Protein AF-A0A529XBQ4-F1 (afdb_monomer)

Sequence (150 aa):
GQLEDITDWAKSLPYFSSLSPAHVKTGTYRDRIYGLPFSADASVLIWNKKLFKQAGLDPEKGPTNWAEIEADAEKVNALGGDIKGFYFSGNCGGCNIFTFTPLIWASGGDILSEDGSKATLDSPQLRGAIDLYRSMIKKGLVPEGAQTDT

pLDDT: mean 94.05, std 4.08, range [73.56, 98.62]

Radius of gyration: 19.77 Å; Cα contacts (8 Å, |Δi|>4): 159; chains: 1; bounding box: 48×40×50 Å

Foldseek 3Di:
DPFDQCAVVLVPDPCSVVADPVQQVVQDDPNTGRDGDDDDDAQDDDDDLVLCVVLVHHSVDQDPALVSLLVQLLSSPVVDDPTASDEDQQVPPVRCVRHQQVQLVVVVHHQADPVRPDGPCPDPSNVVSVVSVVVSVVSVRYDPCSNVRD

Mean predicted aligned error: 4.14 Å

Secondary structure (DSSP, 8-state):
--S---HHHHHHSTTGGGS-HHHHHHTEETTEE----S----------HHHHHHTT--TT---SSHHHHHHHHHHHHTT-TT--S----SS-HHHHHHHTHHHHHHTT--SB-TTSSSB-TT-HHHHHHHHHHHHHHHTT-S-GGGGG--

Solvent-accessible surface area (backbone atoms only — not comparable to full-atom values): 8969 Å² total; per-residue (Å²): 127,98,63,65,83,40,41,70,65,51,68,66,41,94,57,47,87,75,50,59,66,71,47,41,50,74,25,40,58,96,95,36,29,57,44,74,73,87,78,85,86,80,79,74,93,80,80,59,46,68,51,29,48,76,46,74,41,62,59,92,60,76,66,90,48,72,68,44,47,51,55,51,16,51,39,36,25,69,72,42,86,94,49,54,26,45,84,64,53,63,53,14,69,77,52,31,61,56,70,48,46,55,55,19,47,75,64,75,35,59,63,48,42,97,86,65,82,44,77,38,79,81,39,71,37,46,51,49,49,51,49,51,56,52,48,38,51,76,72,60,24,39,56,76,67,25,68,72,30,108

Structure (mmCIF, N/CA/C/O backbone):
data_AF-A0A529XBQ4-F1
#
_entry.id   AF-A0A529XBQ4-F1
#
loop_
_atom_site.group_PDB
_atom_site.id
_atom_site.type_symbol
_atom_site.label_atom_id
_atom_site.label_alt_id
_atom_site.label_comp_id
_atom_site.label_asym_id
_atom_site.label_entity_id
_atom_site.label_seq_id
_atom_site.pdbx_PDB_ins_code
_atom_site.Cartn_x
_atom_site.Cartn_y
_atom_site.Cartn_z
_atom_site.occupancy
_atom_site.B_iso_or_equiv
_atom_site.auth_seq_id
_atom_site.auth_comp_id
_atom_site.auth_asym_id
_atom_site.auth_atom_id
_atom_site.pdbx_PDB_model_num
ATOM 1 N N . GLY A 1 1 ? 29.000 -0.324 -16.674 1.00 75.00 1 GLY A N 1
ATOM 2 C CA . GLY A 1 1 ? 27.985 -0.365 -15.601 1.00 75.00 1 GLY A CA 1
ATOM 3 C C . GLY A 1 1 ? 28.464 -1.306 -14.516 1.00 75.00 1 GLY A C 1
ATOM 4 O O . GLY A 1 1 ? 29.419 -2.025 -14.771 1.00 75.00 1 GLY A O 1
ATOM 5 N N . GLN A 1 2 ? 27.855 -1.281 -13.328 1.00 92.06 2 GLN A N 1
ATOM 6 C CA . GLN A 1 2 ? 28.205 -2.203 -12.231 1.00 92.06 2 GLN A CA 1
ATOM 7 C C . GLN A 1 2 ? 27.501 -3.571 -12.322 1.00 92.06 2 GLN A C 1
ATOM 9 O O . GLN A 1 2 ? 27.846 -4.471 -11.566 1.00 92.06 2 GLN A O 1
ATOM 14 N N . LEU A 1 3 ? 26.529 -3.723 -13.229 1.00 96.31 3 LEU A N 1
ATOM 15 C CA . LEU A 1 3 ? 25.747 -4.945 -13.432 1.00 96.31 3 LEU A CA 1
ATOM 16 C C . LEU A 1 3 ? 26.000 -5.521 -14.831 1.00 96.31 3 LEU A C 1
ATOM 18 O O . LEU A 1 3 ? 26.191 -4.757 -15.783 1.00 96.31 3 LEU A O 1
ATOM 22 N N . GLU A 1 4 ? 25.970 -6.849 -14.930 1.00 96.69 4 GLU A N 1
ATOM 23 C CA . GLU A 1 4 ? 26.102 -7.613 -16.176 1.00 96.69 4 GLU A CA 1
ATOM 24 C C . GLU A 1 4 ? 24.776 -7.621 -16.950 1.00 96.69 4 GLU A C 1
ATOM 26 O O . GLU A 1 4 ? 23.714 -7.801 -16.351 1.00 96.69 4 GLU A O 1
ATOM 31 N N . ASP A 1 5 ? 24.826 -7.437 -18.274 1.00 97.88 5 ASP A N 1
ATOM 32 C CA . ASP A 1 5 ? 23.650 -7.634 -19.132 1.00 97.88 5 ASP A CA 1
ATOM 33 C C . ASP A 1 5 ? 23.368 -9.136 -19.250 1.00 97.88 5 ASP A C 1
ATOM 35 O O . ASP A 1 5 ? 24.118 -9.880 -19.877 1.00 97.88 5 ASP A O 1
ATOM 39 N N . ILE A 1 6 ? 22.265 -9.579 -18.650 1.00 97.88 6 ILE A N 1
ATOM 40 C CA . ILE A 1 6 ? 21.850 -10.983 -18.630 1.00 97.88 6 ILE A CA 1
ATOM 41 C C . ILE A 1 6 ? 20.660 -11.248 -19.559 1.00 97.88 6 ILE A C 1
ATOM 43 O O . ILE A 1 6 ? 19.986 -12.264 -19.409 1.00 97.88 6 ILE A O 1
ATOM 47 N N . THR A 1 7 ? 20.367 -10.355 -20.512 1.00 98.19 7 THR A N 1
ATOM 48 C CA . THR A 1 7 ? 19.146 -10.403 -21.339 1.00 98.19 7 THR A CA 1
ATOM 49 C C . THR A 1 7 ? 18.971 -11.722 -22.085 1.00 98.19 7 THR A C 1
ATOM 51 O O . THR A 1 7 ? 17.894 -12.318 -22.024 1.00 98.19 7 THR A O 1
ATOM 54 N N . ASP A 1 8 ? 20.010 -12.187 -22.778 1.00 98.19 8 ASP A N 1
ATOM 55 C CA . ASP A 1 8 ? 19.925 -13.396 -23.603 1.00 98.19 8 ASP A CA 1
ATOM 56 C C . ASP A 1 8 ? 19.773 -14.646 -22.733 1.00 98.19 8 ASP A C 1
ATOM 58 O O . ASP A 1 8 ? 18.918 -15.494 -22.996 1.00 98.19 8 ASP A O 1
ATOM 62 N N . TRP A 1 9 ? 20.536 -14.717 -21.637 1.00 98.00 9 TRP A N 1
ATOM 63 C CA . TRP A 1 9 ? 20.402 -15.781 -20.646 1.00 98.00 9 TRP A CA 1
ATOM 64 C C . TRP A 1 9 ? 19.001 -15.792 -20.029 1.00 98.00 9 TRP A C 1
ATOM 66 O O . TRP A 1 9 ? 18.339 -16.827 -20.041 1.00 98.00 9 TRP A O 1
ATOM 76 N N . ALA A 1 10 ? 18.514 -14.641 -19.567 1.00 97.56 10 ALA A N 1
ATOM 77 C CA . ALA A 1 10 ? 17.199 -14.498 -18.960 1.00 97.56 10 ALA A CA 1
ATOM 78 C C . ALA A 1 10 ? 16.085 -14.974 -19.901 1.00 97.56 10 ALA A C 1
ATOM 80 O O . ALA A 1 10 ? 15.259 -15.796 -19.509 1.00 97.56 10 ALA A O 1
ATOM 81 N N . LYS A 1 11 ? 16.091 -14.515 -21.159 1.00 97.31 11 LYS A N 1
ATOM 82 C CA . LYS A 1 11 ? 15.086 -14.893 -22.167 1.00 97.31 11 LYS A CA 1
ATOM 83 C C . LYS A 1 11 ? 15.192 -16.353 -22.616 1.00 97.31 11 LYS A C 1
ATOM 85 O O . LYS A 1 11 ? 14.210 -16.887 -23.124 1.00 97.31 11 LYS A O 1
ATOM 90 N N . SER A 1 12 ? 16.344 -17.000 -22.429 1.00 98.00 12 SER A N 1
ATOM 91 C CA . SER A 1 12 ? 16.520 -18.430 -22.720 1.00 98.00 12 SER A CA 1
ATOM 92 C C . SER A 1 12 ? 15.865 -19.352 -21.685 1.00 98.00 12 SER A C 1
ATOM 94 O O . SER A 1 12 ? 15.677 -20.540 -21.953 1.00 98.00 12 SER A O 1
ATOM 96 N N . LEU A 1 13 ? 15.506 -18.829 -20.506 1.00 97.56 13 LEU A N 1
ATOM 97 C CA . LEU A 1 13 ? 14.909 -19.629 -19.441 1.00 97.56 13 LEU A CA 1
ATOM 98 C C . LEU A 1 13 ? 13.513 -20.122 -19.861 1.00 97.56 13 LEU A C 1
ATOM 100 O O . LEU A 1 13 ? 12.675 -19.317 -20.275 1.00 97.56 13 LEU A O 1
ATOM 104 N N . PRO A 1 14 ? 13.194 -21.419 -19.681 1.00 97.69 14 PRO A N 1
ATOM 105 C CA . PRO A 1 14 ? 11.921 -21.990 -20.131 1.00 97.69 14 PRO A CA 1
ATOM 106 C C . PRO A 1 14 ? 10.700 -21.405 -19.405 1.00 97.69 14 PRO A C 1
ATOM 108 O O . PRO A 1 14 ? 9.580 -21.510 -19.892 1.00 97.69 14 PRO A O 1
ATOM 111 N N . TYR A 1 15 ? 10.916 -20.787 -18.243 1.00 95.31 15 TYR A N 1
ATOM 112 C CA . TYR A 1 15 ? 9.890 -20.154 -17.418 1.00 95.31 15 TYR A CA 1
ATOM 113 C C . TYR A 1 15 ? 9.881 -18.624 -17.524 1.00 95.31 15 TYR A C 1
ATOM 115 O O . TYR A 1 15 ? 9.145 -17.980 -16.780 1.00 95.31 15 TYR A O 1
ATOM 123 N N . PHE A 1 16 ? 10.687 -18.018 -18.406 1.00 96.44 16 PHE A N 1
ATOM 124 C CA . PHE A 1 16 ? 10.813 -16.559 -18.487 1.00 96.44 16 PHE A CA 1
ATOM 125 C C . PHE A 1 16 ? 9.459 -15.863 -18.695 1.00 96.44 16 PHE A C 1
ATOM 127 O O . PHE A 1 16 ? 9.161 -14.864 -18.046 1.00 96.44 16 PHE A O 1
ATOM 134 N N . SER A 1 17 ? 8.606 -16.435 -19.546 1.00 95.75 17 SER A N 1
ATOM 135 C CA . SER A 1 17 ? 7.252 -15.942 -19.830 1.00 95.75 17 SER A CA 1
ATOM 136 C C . SER A 1 17 ? 6.278 -16.066 -18.653 1.00 95.75 17 SER A C 1
ATOM 138 O O . SER A 1 17 ? 5.258 -15.382 -18.641 1.00 95.75 17 SER A O 1
ATOM 140 N N . SER A 1 18 ? 6.593 -16.900 -17.660 1.00 95.19 18 SER A N 1
ATOM 141 C CA . SER A 1 18 ? 5.811 -17.061 -16.429 1.00 95.19 18 SER A CA 1
ATOM 142 C C . SER A 1 18 ? 6.219 -16.078 -15.328 1.00 95.19 18 SER A C 1
ATOM 144 O O . SER A 1 18 ? 5.556 -16.016 -14.293 1.00 95.19 18 SER A O 1
ATOM 146 N N . LEU A 1 19 ? 7.312 -15.326 -15.507 1.00 94.56 19 LEU A N 1
ATOM 147 C CA . LEU A 1 19 ? 7.745 -14.319 -14.540 1.00 94.56 19 LEU A CA 1
ATOM 148 C C . LEU A 1 19 ? 6.799 -13.113 -14.554 1.00 94.56 19 LEU A C 1
ATOM 150 O O . LEU A 1 19 ? 6.271 -12.724 -15.594 1.00 94.56 19 LEU A O 1
ATOM 154 N N . SER A 1 20 ? 6.620 -12.478 -13.393 1.00 93.38 20 SER A N 1
ATOM 155 C CA . SER A 1 20 ? 5.801 -11.269 -13.279 1.00 93.38 20 SER A CA 1
ATOM 156 C C . SER A 1 20 ? 6.359 -10.142 -14.166 1.00 93.38 20 SER A C 1
ATOM 158 O O . SER A 1 20 ? 7.486 -9.693 -13.923 1.00 93.38 20 SER A O 1
ATOM 160 N N . PRO A 1 21 ? 5.581 -9.615 -15.133 1.00 93.69 21 PRO A N 1
ATOM 161 C CA . PRO A 1 21 ? 6.056 -8.560 -16.027 1.00 93.69 21 PRO A CA 1
ATOM 162 C C . PRO A 1 21 ? 6.486 -7.292 -15.284 1.00 93.69 21 PRO A C 1
ATOM 164 O O . PRO A 1 21 ? 7.488 -6.676 -15.640 1.00 93.69 21 PRO A O 1
ATOM 167 N N . ALA A 1 22 ? 5.765 -6.930 -14.216 1.00 90.88 22 ALA A N 1
ATOM 168 C CA . ALA A 1 22 ? 6.087 -5.769 -13.390 1.00 90.88 22 ALA A CA 1
ATO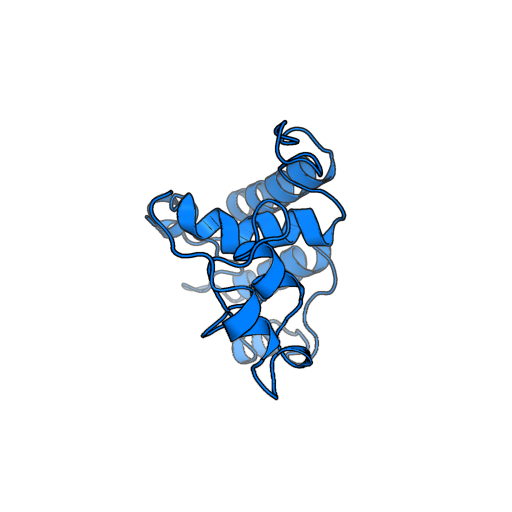M 169 C C . ALA A 1 22 ? 7.469 -5.905 -12.732 1.00 90.88 22 ALA A C 1
ATOM 171 O O . ALA A 1 22 ? 8.253 -4.962 -12.746 1.00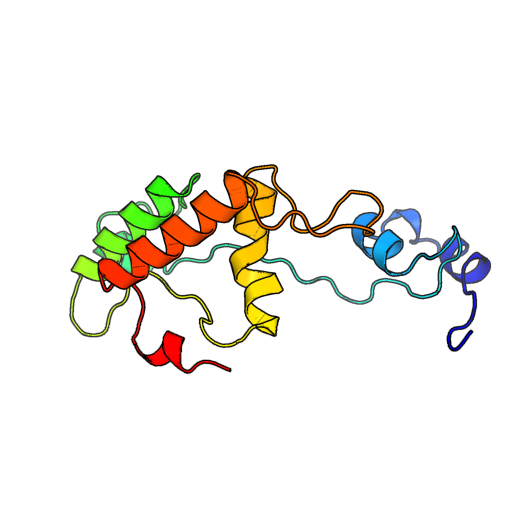 90.88 22 ALA A O 1
ATOM 172 N N . HIS A 1 23 ? 7.809 -7.094 -12.230 1.00 93.50 23 HIS A N 1
ATOM 173 C CA . HIS A 1 23 ? 9.100 -7.315 -11.583 1.00 93.50 23 HIS A CA 1
ATOM 174 C C . HIS A 1 23 ? 10.252 -7.438 -12.586 1.00 93.50 23 HIS A C 1
ATOM 176 O O . HIS A 1 23 ? 11.348 -6.948 -12.323 1.00 93.50 23 HIS A O 1
ATOM 182 N N . VAL A 1 24 ? 10.012 -8.040 -13.758 1.00 96.00 24 VAL A N 1
ATOM 183 C CA . VAL A 1 24 ? 11.001 -8.039 -14.850 1.00 96.00 24 VAL A CA 1
ATOM 184 C C . VAL A 1 24 ? 11.291 -6.604 -15.300 1.00 96.00 24 VAL A C 1
ATOM 186 O O . VAL A 1 24 ? 12.453 -6.252 -15.502 1.00 96.00 24 VAL A O 1
ATOM 189 N N . LYS A 1 25 ? 10.263 -5.743 -15.384 1.00 93.81 25 LYS A N 1
ATOM 190 C CA . LYS A 1 25 ? 10.425 -4.314 -15.693 1.00 93.81 25 LYS A CA 1
ATOM 191 C C . LYS A 1 25 ? 1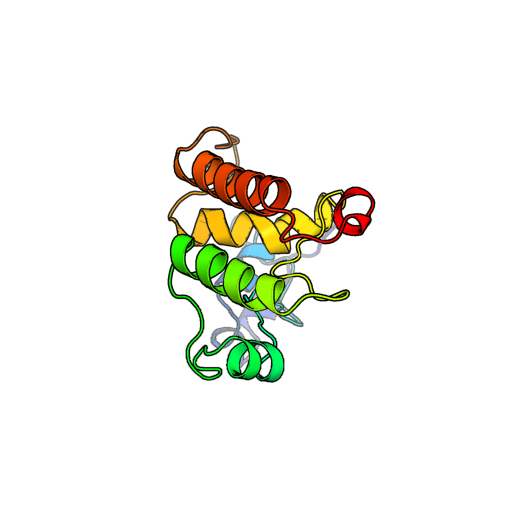1.335 -3.611 -14.680 1.00 93.81 25 LYS A C 1
ATOM 193 O O . LYS A 1 25 ? 12.197 -2.852 -15.103 1.00 93.81 25 LYS A O 1
ATOM 198 N N . THR A 1 26 ? 11.216 -3.900 -13.381 1.00 92.25 26 THR A N 1
ATOM 199 C CA . THR A 1 26 ? 12.097 -3.330 -12.340 1.00 92.25 26 THR A CA 1
ATOM 200 C C . THR A 1 26 ? 13.575 -3.681 -12.550 1.00 92.25 26 THR A C 1
ATOM 202 O O . THR A 1 26 ? 14.446 -2.858 -12.284 1.00 92.25 26 THR A O 1
ATOM 205 N N . GLY A 1 27 ? 13.871 -4.879 -13.063 1.00 94.75 27 GLY A N 1
ATOM 206 C CA . GLY A 1 27 ? 15.229 -5.308 -13.417 1.00 94.75 27 GLY A CA 1
ATOM 207 C C . GLY A 1 27 ? 15.691 -4.885 -14.817 1.00 94.75 27 GLY 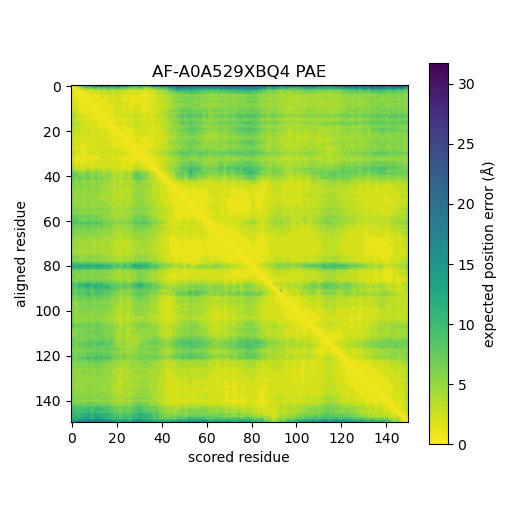A C 1
ATOM 208 O O . GLY A 1 27 ? 16.773 -5.294 -15.241 1.00 94.75 27 GLY A O 1
ATOM 209 N N . THR A 1 28 ? 14.886 -4.112 -15.554 1.00 95.88 28 THR A N 1
ATOM 210 C CA . THR A 1 28 ? 15.144 -3.738 -16.950 1.00 95.88 28 THR A CA 1
ATOM 211 C C . THR A 1 28 ? 15.507 -2.260 -17.068 1.00 95.88 28 THR A C 1
ATOM 213 O O . THR A 1 28 ? 14.788 -1.385 -16.594 1.00 95.88 28 THR A O 1
ATOM 216 N N . TYR A 1 29 ? 16.596 -1.963 -17.772 1.00 93.75 29 TYR A N 1
ATOM 217 C CA . TYR A 1 29 ? 17.009 -0.601 -18.098 1.00 93.75 29 TYR A CA 1
ATOM 218 C C . TYR A 1 29 ? 17.393 -0.507 -19.572 1.00 93.75 29 TYR A C 1
ATOM 220 O O . TYR A 1 29 ? 18.216 -1.287 -20.045 1.00 93.75 29 TYR A O 1
ATOM 228 N N . ARG A 1 30 ? 16.807 0.455 -20.304 1.00 93.06 30 ARG A N 1
ATOM 229 C CA . ARG A 1 30 ? 17.025 0.639 -21.756 1.00 93.06 30 ARG A CA 1
ATOM 230 C C . ARG A 1 30 ? 16.901 -0.678 -22.539 1.00 93.06 30 ARG A C 1
ATOM 232 O O . ARG A 1 30 ? 17.802 -1.053 -23.284 1.00 93.06 30 ARG A O 1
ATOM 239 N N . ASP A 1 31 ? 15.803 -1.393 -22.298 1.00 95.06 31 ASP A N 1
ATOM 240 C CA . ASP A 1 31 ? 15.463 -2.681 -22.923 1.00 95.06 31 ASP A CA 1
ATOM 241 C C . ASP A 1 31 ? 16.442 -3.840 -22.648 1.00 95.06 31 ASP A C 1
ATOM 243 O O . ASP A 1 31 ? 16.349 -4.897 -23.278 1.00 95.06 31 ASP A O 1
ATOM 247 N N . ARG A 1 32 ? 17.361 -3.672 -21.687 1.00 97.56 32 ARG A N 1
ATOM 248 C CA . ARG A 1 32 ? 18.299 -4.704 -21.224 1.00 97.56 32 ARG A CA 1
ATOM 249 C C . ARG A 1 32 ? 17.973 -5.145 -19.805 1.00 97.56 32 ARG A C 1
ATOM 251 O O . ARG A 1 32 ? 17.665 -4.315 -18.952 1.00 97.56 32 ARG A O 1
ATOM 258 N N . ILE A 1 33 ? 18.032 -6.450 -19.565 1.00 97.88 33 ILE A N 1
ATOM 259 C CA . ILE A 1 33 ? 17.723 -7.077 -18.279 1.00 97.88 33 ILE A CA 1
ATOM 260 C C . ILE A 1 33 ? 19.022 -7.220 -17.489 1.00 97.88 33 ILE A C 1
ATOM 262 O O . ILE A 1 33 ? 19.954 -7.887 -17.932 1.00 97.88 33 ILE A O 1
ATOM 266 N N . TYR A 1 34 ? 19.048 -6.622 -16.302 1.00 97.62 34 TYR A N 1
ATOM 267 C CA . TYR A 1 34 ? 20.170 -6.661 -15.358 1.00 97.62 34 TYR A CA 1
ATOM 268 C C . TYR A 1 34 ? 19.822 -7.398 -14.057 1.00 97.62 34 TYR A C 1
ATOM 270 O O . TYR A 1 34 ? 20.671 -7.564 -13.185 1.00 97.62 34 TYR A O 1
ATOM 278 N N . GLY A 1 35 ? 18.573 -7.846 -13.913 1.00 95.94 35 GLY A N 1
ATOM 279 C CA . GLY A 1 35 ? 18.112 -8.628 -12.773 1.00 95.94 35 GLY A CA 1
ATOM 280 C C . GLY A 1 35 ? 16.807 -9.354 -13.080 1.00 95.94 35 GLY A C 1
ATOM 281 O O . GLY A 1 35 ? 15.982 -8.867 -13.852 1.00 95.94 35 GLY A O 1
ATOM 282 N N . LEU A 1 36 ? 16.623 -10.523 -12.468 1.00 95.81 36 LEU A N 1
ATOM 283 C CA . LEU A 1 36 ? 15.377 -11.287 -12.516 1.00 95.81 36 LEU A CA 1
ATOM 284 C C . LEU A 1 36 ? 14.743 -11.365 -11.125 1.00 95.81 36 LEU A C 1
ATOM 286 O O . LEU A 1 36 ? 15.472 -11.428 -10.133 1.00 95.81 36 LEU A O 1
ATOM 290 N N . PRO A 1 37 ? 13.402 -11.391 -11.034 1.00 93.88 37 PRO A N 1
ATOM 291 C CA . PRO A 1 37 ? 12.727 -11.603 -9.763 1.00 93.88 37 PRO A CA 1
ATOM 292 C C . PRO A 1 37 ? 13.065 -12.972 -9.178 1.00 93.88 37 PRO A C 1
ATOM 294 O O . PRO A 1 37 ? 12.987 -13.987 -9.869 1.00 93.88 37 PRO A O 1
ATOM 297 N N . PHE A 1 38 ? 13.386 -12.983 -7.887 1.00 91.25 38 PHE A N 1
ATOM 298 C CA . PHE A 1 38 ? 13.558 -14.205 -7.104 1.00 91.25 38 PHE A CA 1
ATOM 299 C C . PHE A 1 38 ? 12.342 -14.461 -6.207 1.00 91.25 38 PHE A C 1
ATOM 301 O O . PHE A 1 38 ? 11.724 -15.520 -6.279 1.00 91.25 38 PHE A O 1
ATOM 308 N N . SER A 1 39 ? 11.958 -13.455 -5.423 1.00 89.81 39 SER A N 1
ATOM 309 C CA . SER A 1 39 ? 10.740 -13.418 -4.616 1.00 89.81 39 SER A CA 1
ATOM 310 C C . SER A 1 39 ? 9.980 -12.123 -4.890 1.00 89.81 39 SER A C 1
ATOM 312 O O . SER A 1 39 ? 10.561 -11.135 -5.345 1.00 89.81 39 SER A O 1
ATOM 314 N N . ALA A 1 40 ? 8.677 -12.144 -4.636 1.00 86.00 40 ALA A N 1
ATOM 315 C CA . ALA A 1 40 ? 7.810 -10.984 -4.747 1.00 86.00 40 ALA A CA 1
ATOM 316 C C . ALA A 1 40 ? 7.073 -10.797 -3.425 1.00 86.00 40 ALA A C 1
ATOM 318 O O . ALA A 1 40 ? 6.535 -11.762 -2.884 1.00 86.00 40 ALA A O 1
ATOM 319 N N . ASP A 1 41 ? 7.023 -9.553 -2.967 1.00 86.81 41 ASP A N 1
ATOM 320 C CA . ASP A 1 41 ? 6.206 -9.136 -1.837 1.00 86.81 41 ASP A CA 1
ATOM 321 C C . ASP A 1 41 ? 5.087 -8.228 -2.343 1.00 86.81 41 ASP A C 1
ATOM 323 O O . ASP A 1 41 ? 5.235 -7.519 -3.342 1.00 86.81 41 ASP A O 1
ATOM 327 N N . ALA A 1 42 ? 3.948 -8.262 -1.657 1.00 87.19 42 ALA A N 1
ATOM 328 C CA . ALA A 1 42 ? 2.800 -7.430 -1.976 1.00 87.19 42 ALA A CA 1
ATOM 329 C C . ALA A 1 42 ? 2.299 -6.719 -0.723 1.00 87.19 42 ALA A C 1
ATOM 331 O O . ALA A 1 42 ? 2.168 -7.320 0.344 1.00 87.19 42 ALA A O 1
ATOM 332 N N . SER A 1 43 ? 1.959 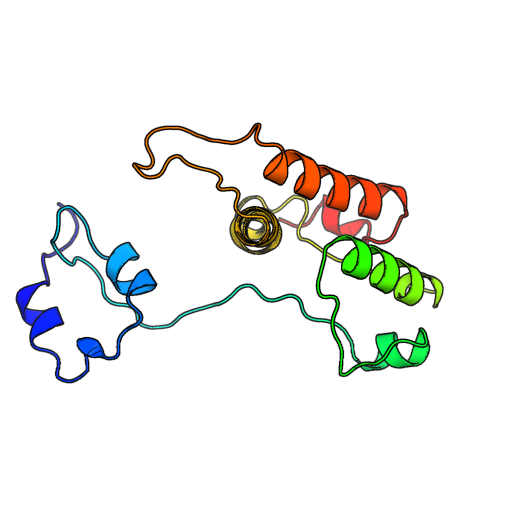-5.444 -0.881 1.00 90.75 43 SER A N 1
ATOM 333 C CA . SER A 1 43 ? 1.270 -4.679 0.149 1.00 90.75 43 SER A CA 1
ATOM 334 C C . SER A 1 43 ? -0.219 -4.987 0.115 1.00 90.75 43 SER A C 1
ATOM 336 O O . SER A 1 43 ? -0.881 -4.786 -0.903 1.00 90.75 43 SER A O 1
ATOM 338 N N . VAL A 1 44 ? -0.752 -5.453 1.239 1.00 91.12 44 VAL A N 1
ATOM 339 C CA . VAL A 1 44 ? -2.174 -5.764 1.403 1.00 91.12 44 VAL A CA 1
ATOM 340 C C . VAL A 1 44 ? -2.687 -5.199 2.721 1.00 91.12 44 VAL A C 1
ATOM 342 O O . VAL A 1 44 ? -1.954 -5.128 3.707 1.00 91.12 44 VAL A O 1
ATOM 345 N N . LEU A 1 45 ? -3.965 -4.818 2.749 1.00 92.38 45 LEU A N 1
ATOM 346 C CA . LEU A 1 45 ? -4.644 -4.501 3.998 1.00 92.38 45 LEU A CA 1
ATOM 347 C C . LEU A 1 45 ? -5.019 -5.806 4.706 1.00 92.38 45 LEU A C 1
ATOM 349 O O . LEU A 1 45 ? -5.724 -6.645 4.148 1.00 92.38 45 LEU A O 1
ATOM 353 N N . ILE A 1 46 ? -4.561 -5.957 5.945 1.00 94.56 46 ILE A N 1
ATOM 354 C CA . ILE A 1 46 ? -4.835 -7.124 6.786 1.00 94.56 46 ILE A CA 1
ATOM 355 C C . ILE A 1 46 ? -5.631 -6.659 8.001 1.00 94.56 46 ILE A C 1
ATOM 357 O O . ILE A 1 46 ? -5.347 -5.607 8.570 1.00 94.56 46 ILE A O 1
ATOM 361 N N . TRP A 1 47 ? -6.603 -7.463 8.429 1.00 97.12 47 TRP A N 1
ATOM 362 C CA . TRP A 1 47 ? -7.389 -7.194 9.629 1.00 97.12 47 TRP A CA 1
ATOM 363 C C . TRP A 1 47 ? -7.512 -8.424 10.527 1.00 97.12 47 TRP A C 1
ATOM 365 O O . TRP A 1 47 ? -7.439 -9.578 10.095 1.00 97.12 47 TRP A O 1
ATOM 375 N N . ASN A 1 48 ? -7.730 -8.176 11.819 1.00 97.75 48 ASN A N 1
ATOM 376 C CA . ASN A 1 48 ? -7.946 -9.232 12.796 1.00 97.75 48 ASN A CA 1
ATOM 377 C C . ASN A 1 48 ? -9.418 -9.672 12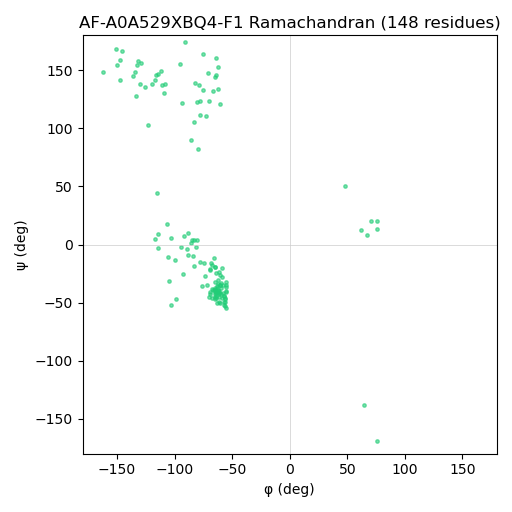.786 1.00 97.75 48 ASN A C 1
ATOM 379 O O . ASN A 1 48 ? -10.289 -9.001 13.343 1.00 97.75 48 ASN A O 1
ATOM 383 N N . LYS A 1 49 ? -9.687 -10.850 12.212 1.00 98.31 49 LYS A N 1
ATOM 384 C CA . LYS A 1 49 ? -11.035 -11.437 12.121 1.00 98.31 49 LYS A CA 1
ATOM 385 C C . LYS A 1 49 ? -11.751 -11.584 13.470 1.00 98.31 49 LYS A C 1
ATOM 387 O O . LYS A 1 49 ? -12.974 -11.482 13.526 1.00 98.31 49 LYS A O 1
ATOM 392 N N . LYS A 1 50 ? -11.022 -11.827 14.567 1.00 98.38 50 LYS A N 1
ATOM 393 C CA . LYS A 1 50 ? -11.618 -11.924 15.910 1.00 98.38 50 LYS A CA 1
ATOM 394 C C . LYS A 1 50 ? -12.098 -10.555 16.389 1.00 98.38 50 LYS A C 1
ATOM 396 O O . LYS A 1 50 ? -13.222 -10.465 16.873 1.00 98.38 50 LYS A O 1
ATOM 401 N N . LEU A 1 51 ? -11.278 -9.518 16.219 1.00 98.31 51 LEU A N 1
ATOM 402 C CA . LEU A 1 51 ? -11.655 -8.149 16.578 1.00 98.31 51 LEU A CA 1
ATOM 403 C C . LEU A 1 51 ? -12.809 -7.643 15.707 1.00 98.31 51 LEU A C 1
ATOM 405 O O . LEU A 1 51 ? -13.738 -7.051 16.237 1.00 98.31 51 LEU A O 1
ATOM 409 N N . PHE A 1 52 ? -12.823 -7.969 14.410 1.00 98.50 52 PHE A N 1
ATOM 410 C CA . PHE A 1 52 ? -13.954 -7.661 13.527 1.00 98.50 52 PHE A CA 1
ATOM 411 C C . PHE A 1 52 ? -15.264 -8.260 14.051 1.00 98.50 52 PHE A C 1
ATOM 413 O O . PHE A 1 52 ? -16.226 -7.527 14.261 1.00 98.50 52 PHE A O 1
ATOM 420 N N . LYS A 1 53 ? -15.289 -9.565 14.365 1.00 98.44 53 LYS A N 1
ATOM 421 C CA . LYS A 1 53 ? -16.478 -10.209 14.955 1.00 98.44 53 LYS A CA 1
ATOM 422 C C . LYS A 1 53 ? -16.914 -9.538 16.260 1.00 98.44 53 LYS A C 1
ATOM 424 O O . LYS A 1 53 ? -18.104 -9.319 16.460 1.00 98.44 53 LYS A O 1
ATOM 429 N N . GLN A 1 54 ? -15.967 -9.224 17.147 1.00 98.31 54 GLN A N 1
ATOM 430 C CA . GLN A 1 54 ? -16.256 -8.553 18.422 1.00 98.31 54 GLN A CA 1
ATOM 431 C C . GLN A 1 54 ? -16.840 -7.151 18.214 1.00 98.31 54 GLN A C 1
ATOM 433 O O . GLN A 1 54 ? -17.734 -6.752 18.952 1.00 98.31 54 GLN A O 1
ATOM 438 N N . ALA A 1 55 ? -16.377 -6.441 17.185 1.00 98.38 55 ALA A N 1
ATOM 439 C CA . ALA A 1 55 ? -16.845 -5.117 16.791 1.00 98.38 55 ALA A CA 1
ATOM 440 C C . ALA A 1 55 ? -18.150 -5.137 15.962 1.00 98.38 55 ALA A C 1
ATOM 442 O O . ALA A 1 55 ? -18.600 -4.091 15.495 1.00 98.38 55 ALA A O 1
ATOM 443 N N . GLY A 1 56 ? -18.759 -6.312 15.754 1.00 98.25 56 GLY A N 1
ATOM 444 C CA . GLY A 1 56 ? -19.991 -6.466 14.973 1.00 98.25 56 GLY A CA 1
ATOM 445 C C . GLY A 1 56 ? -19.801 -6.376 13.453 1.00 98.25 56 GLY A C 1
ATOM 446 O O . GLY A 1 56 ? -20.764 -6.109 12.735 1.00 98.25 56 GLY A O 1
ATOM 447 N N . LEU A 1 57 ? -18.578 -6.577 12.958 1.00 98.44 57 LEU A N 1
ATOM 448 C CA . LEU A 1 57 ? -18.226 -6.601 11.536 1.00 98.44 57 LEU A CA 1
ATOM 449 C C . LEU A 1 57 ? -18.202 -8.033 10.980 1.00 98.44 57 LEU A C 1
ATOM 451 O O . LEU A 1 57 ? -17.963 -8.998 11.713 1.00 98.44 57 LEU A O 1
ATOM 455 N N . ASP A 1 58 ? -18.404 -8.168 9.666 1.00 97.94 58 ASP A N 1
ATOM 456 C CA . ASP A 1 58 ? -18.226 -9.437 8.954 1.00 97.94 58 ASP A CA 1
ATOM 457 C C . ASP A 1 58 ? -16.721 -9.694 8.730 1.00 97.94 58 ASP A C 1
ATOM 459 O O . ASP A 1 58 ? -16.078 -8.983 7.962 1.00 97.94 58 ASP A O 1
ATOM 463 N N . PRO A 1 59 ? -16.117 -10.701 9.379 1.00 97.50 59 PRO A N 1
ATOM 464 C CA . PRO A 1 59 ? -14.682 -10.973 9.279 1.00 97.50 59 PRO A CA 1
ATOM 465 C C . PRO A 1 59 ? -14.236 -11.468 7.898 1.00 97.50 59 PRO A C 1
ATOM 467 O O . PRO A 1 59 ? -13.032 -11.484 7.639 1.00 97.50 59 PRO A O 1
ATOM 470 N N . GLU A 1 60 ? -15.164 -11.915 7.048 1.00 97.75 60 GLU A N 1
ATOM 471 C CA . GLU A 1 60 ? -14.872 -12.405 5.699 1.00 97.75 60 GLU A CA 1
ATOM 472 C C . GLU A 1 60 ? -15.036 -11.312 4.633 1.00 97.75 60 GLU A C 1
ATOM 474 O O . GLU A 1 60 ? -14.749 -11.553 3.460 1.00 97.75 60 GLU A O 1
ATOM 479 N N . LYS A 1 61 ? -15.459 -10.103 5.027 1.00 96.31 61 LYS A N 1
ATOM 480 C CA . LYS A 1 61 ? -15.616 -8.951 4.136 1.00 96.31 61 LYS A CA 1
ATOM 481 C C . LYS A 1 61 ? -14.784 -7.783 4.645 1.00 96.31 61 LYS A C 1
ATOM 483 O O . LYS A 1 61 ? -15.158 -7.117 5.602 1.00 96.31 61 LYS A O 1
ATOM 488 N N . GLY A 1 62 ? -13.646 -7.565 3.995 1.00 93.94 62 GLY A N 1
ATOM 489 C CA . GLY A 1 62 ? -12.815 -6.393 4.246 1.00 93.94 62 GLY A CA 1
ATOM 490 C C . GLY A 1 62 ? -13.399 -5.122 3.620 1.00 93.94 62 GLY A C 1
ATOM 491 O O . GLY A 1 62 ? -14.254 -5.213 2.732 1.00 93.94 62 GLY A O 1
ATOM 492 N N . PRO A 1 63 ? -12.912 -3.947 4.046 1.00 95.06 63 PRO A N 1
ATOM 493 C CA . PRO A 1 63 ? -13.314 -2.671 3.473 1.00 95.06 63 PRO A CA 1
ATOM 494 C C . PRO A 1 63 ? -12.875 -2.563 2.007 1.00 95.06 63 PRO A C 1
ATOM 496 O O . PRO A 1 63 ? -11.803 -3.028 1.615 1.00 95.06 63 PRO A O 1
ATOM 499 N N . THR A 1 64 ? -13.704 -1.918 1.194 1.00 93.81 64 THR A N 1
ATOM 500 C CA . THR A 1 64 ? -13.522 -1.760 -0.259 1.00 93.81 64 THR A CA 1
ATOM 501 C C . THR A 1 64 ? -13.078 -0.356 -0.663 1.00 93.81 64 THR A C 1
ATOM 503 O O . THR A 1 64 ? -12.691 -0.122 -1.806 1.00 93.81 64 THR A O 1
ATOM 506 N N . ASN A 1 65 ? -13.128 0.591 0.272 1.00 93.38 65 ASN A N 1
ATOM 507 C CA . ASN A 1 65 ? -12.746 1.983 0.075 1.00 93.38 65 ASN A CA 1
ATOM 508 C C . ASN A 1 65 ? -12.229 2.594 1.387 1.00 93.38 65 ASN A C 1
ATOM 510 O O . ASN A 1 65 ? -12.380 2.023 2.465 1.00 93.38 65 ASN A O 1
ATOM 514 N N . TRP A 1 66 ? -11.622 3.777 1.303 1.00 93.38 66 TRP A N 1
ATOM 515 C CA . TRP A 1 66 ? -10.999 4.442 2.453 1.00 93.38 66 TRP A CA 1
ATOM 516 C C . TRP A 1 66 ? -11.968 4.802 3.581 1.00 93.38 66 TRP A C 1
ATOM 518 O O . TRP A 1 66 ? -11.585 4.736 4.747 1.00 93.38 66 TRP A O 1
ATOM 528 N N . ALA A 1 67 ? -13.211 5.158 3.250 1.00 95.00 67 ALA A N 1
ATOM 529 C CA . ALA A 1 67 ? -14.215 5.483 4.258 1.00 95.00 67 ALA A CA 1
ATOM 530 C C . ALA A 1 67 ? -14.599 4.241 5.076 1.00 95.00 67 ALA A C 1
ATOM 532 O O . ALA A 1 67 ? -14.747 4.327 6.292 1.00 95.00 67 ALA A O 1
ATOM 533 N N . GLU A 1 68 ? -14.695 3.077 4.428 1.00 96.81 68 GLU A N 1
ATOM 534 C CA . GLU A 1 68 ? -14.907 1.799 5.112 1.00 96.81 68 GLU A CA 1
ATOM 535 C C . GLU A 1 68 ? -13.706 1.409 5.983 1.00 96.81 68 GLU A C 1
ATOM 537 O O . GLU A 1 68 ? -13.915 0.970 7.109 1.00 96.81 68 GLU A O 1
ATOM 542 N N . ILE A 1 69 ? -12.462 1.644 5.533 1.00 96.38 69 ILE A N 1
ATOM 543 C CA . ILE A 1 69 ? -11.263 1.405 6.363 1.00 96.38 69 ILE A CA 1
ATOM 544 C C . ILE A 1 69 ? -11.353 2.197 7.675 1.00 96.38 69 ILE A C 1
ATOM 546 O O . ILE A 1 69 ? -11.102 1.650 8.748 1.00 96.38 69 ILE A O 1
ATOM 550 N N . GLU A 1 70 ? -11.720 3.478 7.603 1.00 97.69 70 GLU A N 1
ATOM 551 C CA . GLU A 1 70 ? -11.871 4.322 8.790 1.00 97.69 70 GLU A CA 1
ATOM 552 C C . GLU A 1 70 ? -13.036 3.891 9.682 1.00 97.69 70 GLU A C 1
ATOM 554 O O . GLU A 1 70 ? -12.859 3.753 10.892 1.00 97.69 70 GLU A O 1
ATOM 559 N N . ALA A 1 71 ? -14.204 3.618 9.100 1.00 98.38 71 ALA A N 1
ATOM 560 C CA . ALA A 1 71 ? -15.377 3.187 9.854 1.00 98.38 71 ALA A CA 1
ATOM 561 C C . ALA A 1 71 ? -15.150 1.846 10.576 1.00 98.38 71 ALA A C 1
ATOM 563 O O . ALA A 1 71 ? -15.579 1.669 11.721 1.00 98.38 71 ALA A O 1
ATOM 564 N N . ASP A 1 72 ? -14.461 0.903 9.933 1.00 98.56 72 ASP A N 1
ATOM 565 C CA . ASP A 1 72 ? -14.118 -0.381 10.538 1.00 98.56 72 ASP A CA 1
ATOM 566 C C . ASP A 1 72 ? -13.077 -0.209 11.651 1.00 98.56 72 ASP A C 1
ATOM 568 O O . ASP A 1 72 ? -13.226 -0.790 12.731 1.00 98.56 72 ASP A O 1
ATOM 572 N N . ALA A 1 73 ? -12.072 0.651 11.442 1.00 98.38 73 ALA A N 1
ATOM 573 C CA . ALA A 1 73 ? -11.095 1.005 12.467 1.00 98.38 73 ALA A CA 1
ATOM 574 C C . ALA A 1 73 ? -11.761 1.641 13.700 1.00 98.38 73 ALA A C 1
ATOM 576 O O . ALA A 1 73 ? -11.438 1.268 14.828 1.00 98.38 73 ALA A O 1
ATOM 577 N N . GLU A 1 74 ? -12.727 2.547 13.523 1.00 98.62 74 GLU A N 1
ATOM 578 C CA . GLU A 1 74 ? -13.487 3.143 14.630 1.00 98.62 74 GLU A CA 1
ATOM 579 C C . GLU A 1 74 ? -14.228 2.090 15.461 1.00 98.62 74 GLU A C 1
ATOM 581 O O . GLU A 1 74 ? -14.134 2.095 16.692 1.00 98.62 74 GLU A O 1
ATOM 586 N N . LYS A 1 75 ? -14.918 1.148 14.807 1.00 98.62 75 LYS A N 1
ATOM 587 C CA . LYS A 1 75 ? -15.640 0.065 15.494 1.00 98.62 75 LYS A CA 1
ATOM 588 C C . LYS A 1 75 ? -14.700 -0.859 16.259 1.00 98.62 75 LYS A C 1
ATOM 590 O O . LYS A 1 75 ? -15.001 -1.235 17.389 1.00 98.62 75 LYS A O 1
ATOM 595 N N . VAL A 1 76 ? -13.557 -1.212 15.669 1.00 98.56 76 VAL A N 1
ATOM 596 C CA . VAL A 1 76 ? -12.538 -2.028 16.345 1.00 98.56 76 VAL A CA 1
ATOM 597 C C . VAL A 1 76 ? -11.945 -1.278 17.537 1.00 98.56 76 VAL A C 1
ATOM 599 O O . VAL A 1 76 ? -11.807 -1.854 18.613 1.00 98.56 76 VAL A O 1
ATOM 602 N N . ASN A 1 77 ? -11.649 0.013 17.390 1.00 98.50 77 ASN A N 1
ATOM 603 C CA . A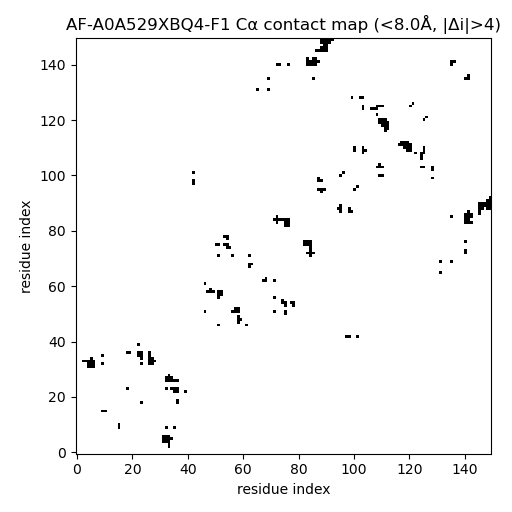SN A 1 77 ? -11.113 0.843 18.467 1.00 98.50 77 ASN A CA 1
ATOM 604 C C . ASN A 1 77 ? -12.111 1.010 19.631 1.00 98.50 77 ASN A C 1
ATOM 606 O O . ASN A 1 77 ? -11.708 1.072 20.790 1.00 98.50 77 ASN A O 1
ATOM 610 N N . ALA A 1 78 ? -13.417 1.031 19.345 1.00 98.50 78 ALA A N 1
ATOM 611 C CA . ALA A 1 78 ? -14.475 1.127 20.354 1.00 98.50 78 ALA A CA 1
ATOM 612 C C . ALA A 1 78 ? -14.574 -0.099 21.286 1.00 98.50 78 A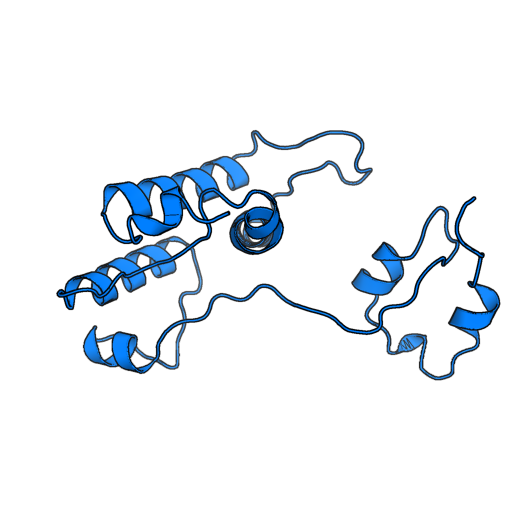LA A C 1
ATOM 614 O O . ALA A 1 78 ? -15.235 -0.017 22.320 1.00 98.50 78 ALA A O 1
ATOM 615 N N . LEU A 1 79 ? -13.892 -1.210 20.972 1.00 98.25 79 LEU A N 1
ATOM 616 C CA . LEU A 1 79 ? -13.761 -2.357 21.881 1.00 98.25 79 LEU A CA 1
ATOM 617 C C . LEU A 1 79 ? -12.977 -2.017 23.163 1.00 98.25 79 LEU A C 1
ATOM 619 O O . LEU A 1 79 ? -13.129 -2.713 24.168 1.00 98.25 79 LEU A O 1
ATOM 623 N N . GLY A 1 80 ? -12.187 -0.937 23.149 1.00 96.25 80 GLY A N 1
ATOM 624 C CA . GLY A 1 80 ? -11.504 -0.397 24.324 1.00 96.25 80 GLY A CA 1
ATOM 625 C C . GLY A 1 80 ? -10.270 -1.187 24.773 1.00 96.25 80 GLY A C 1
ATOM 626 O O . GLY A 1 80 ? -9.750 -2.052 24.067 1.00 96.25 80 GLY A O 1
ATOM 627 N N . GLY A 1 81 ? -9.772 -0.853 25.968 1.00 94.19 81 GLY A N 1
ATOM 628 C CA . GLY A 1 81 ? -8.491 -1.358 26.470 1.00 94.19 81 GLY A CA 1
ATOM 629 C C . GLY A 1 81 ? -7.321 -0.871 25.614 1.00 94.19 81 GLY A C 1
ATOM 630 O O . GLY A 1 81 ? -7.305 0.280 25.183 1.00 94.19 81 GLY A O 1
ATOM 631 N N . ASP A 1 82 ? -6.375 -1.766 25.332 1.00 92.56 82 ASP A N 1
ATOM 632 C CA . ASP A 1 82 ? -5.193 -1.475 24.507 1.00 92.56 82 ASP A CA 1
ATOM 633 C C . ASP A 1 82 ? -5.430 -1.710 23.000 1.00 92.56 82 ASP A C 1
ATOM 635 O O . ASP A 1 82 ? -4.490 -1.719 22.203 1.00 92.56 82 ASP A O 1
ATOM 639 N N . ILE A 1 83 ? -6.682 -1.934 22.582 1.00 97.38 83 ILE A N 1
ATOM 640 C CA . ILE A 1 83 ? -7.027 -2.178 21.177 1.00 97.38 83 ILE A CA 1
ATOM 641 C C . ILE A 1 83 ? -6.970 -0.864 20.392 1.00 97.38 83 ILE A C 1
ATOM 643 O O . ILE A 1 83 ? -7.550 0.145 20.790 1.00 97.38 83 ILE A O 1
ATOM 647 N N . LYS A 1 84 ? -6.309 -0.907 19.231 1.00 97.62 84 LYS A N 1
ATOM 648 C CA . LYS A 1 84 ? -6.272 0.178 18.248 1.00 97.62 84 LYS A CA 1
ATOM 649 C C . LYS A 1 84 ? -6.856 -0.276 16.920 1.00 97.62 84 LYS A C 1
ATOM 651 O O . LYS A 1 84 ? -6.629 -1.402 16.483 1.00 97.62 84 LYS A O 1
ATOM 656 N N . GLY A 1 85 ? -7.643 0.609 16.317 1.00 97.31 85 GLY A N 1
ATOM 657 C CA . GLY A 1 85 ? -8.407 0.332 15.103 1.00 97.31 85 GLY A CA 1
ATOM 658 C C . GLY A 1 85 ? -7.568 0.249 13.834 1.00 97.31 85 GLY A C 1
ATOM 659 O O . GLY A 1 85 ? -7.952 -0.436 12.891 1.00 97.31 85 GLY A O 1
ATOM 660 N N . PHE A 1 86 ? -6.429 0.941 13.808 1.00 96.62 86 PHE A N 1
ATOM 661 C CA . PHE A 1 86 ? -5.567 1.028 12.638 1.00 96.62 86 PHE A CA 1
ATOM 662 C C . PHE A 1 86 ? -4.092 1.140 13.037 1.00 96.62 86 PHE A C 1
ATOM 664 O O . PHE A 1 86 ? -3.757 1.548 14.149 1.00 96.62 86 PHE A O 1
ATOM 671 N N . TYR A 1 87 ? -3.196 0.796 12.116 1.00 94.12 87 TYR A N 1
ATOM 672 C CA . TYR A 1 87 ? -1.758 0.946 12.305 1.00 94.12 87 TYR A CA 1
ATOM 673 C C . TYR A 1 87 ? -1.062 1.247 10.978 1.00 94.12 87 TYR A C 1
ATOM 675 O O . TYR A 1 87 ? -1.398 0.674 9.944 1.00 94.12 87 TYR A O 1
ATOM 683 N N . PHE A 1 88 ? -0.063 2.124 11.042 1.00 92.19 88 PHE A N 1
ATOM 684 C CA . PHE A 1 88 ? 0.932 2.334 9.998 1.00 92.19 88 PHE A CA 1
ATOM 685 C C . PHE A 1 88 ? 2.255 2.777 10.643 1.00 92.19 88 PHE A C 1
ATOM 687 O O . PHE A 1 88 ? 2.253 3.363 11.727 1.00 92.19 88 PHE A O 1
ATOM 694 N N . SER A 1 89 ? 3.377 2.513 9.974 1.00 87.81 89 SER A N 1
ATOM 695 C CA . SER A 1 89 ? 4.723 2.843 10.463 1.00 87.81 89 SER A CA 1
ATOM 696 C C . SER A 1 89 ? 5.053 4.318 10.232 1.00 87.81 89 SER A C 1
ATOM 698 O O . SER A 1 89 ? 5.682 4.675 9.239 1.00 87.81 89 SER A O 1
ATOM 700 N N . GLY A 1 90 ? 4.586 5.193 11.126 1.00 87.06 90 GLY A N 1
ATOM 701 C CA . GLY A 1 90 ? 4.579 6.645 10.931 1.00 87.06 90 GLY A CA 1
ATOM 702 C C . GLY A 1 90 ? 5.937 7.267 10.600 1.00 87.06 90 GLY A C 1
ATOM 703 O O . GLY A 1 90 ? 6.053 7.936 9.575 1.00 87.06 90 GLY A O 1
ATOM 704 N N . ASN A 1 91 ? 6.963 7.041 11.422 1.00 88.00 91 ASN A N 1
ATOM 705 C CA . ASN A 1 91 ? 8.281 7.669 11.244 1.00 88.00 91 ASN A CA 1
ATOM 706 C C . ASN A 1 91 ? 9.250 6.858 10.348 1.00 88.00 91 ASN A C 1
ATOM 708 O O . ASN A 1 91 ? 10.321 7.346 9.983 1.00 88.00 91 ASN A O 1
ATOM 712 N N . CYS A 1 92 ? 8.856 5.663 9.899 1.00 89.31 92 CYS A N 1
ATOM 713 C CA . CYS A 1 92 ? 9.651 4.833 9.001 1.00 89.31 92 CYS A CA 1
ATOM 714 C C . CYS A 1 92 ? 9.390 5.243 7.545 1.00 89.31 92 CYS A C 1
ATOM 716 O O . CYS A 1 92 ? 8.493 4.725 6.871 1.00 89.31 92 CYS A O 1
ATOM 718 N N . GLY A 1 93 ? 10.174 6.190 7.022 1.00 85.62 93 GLY A N 1
ATOM 719 C CA . GLY A 1 93 ? 10.031 6.659 5.636 1.00 85.62 93 GLY A CA 1
ATOM 720 C C . GLY A 1 93 ? 10.112 5.522 4.607 1.00 85.62 93 GLY A C 1
ATOM 721 O O . GLY A 1 93 ? 9.309 5.472 3.676 1.00 85.62 93 GLY A O 1
ATOM 722 N N . GLY A 1 94 ? 11.018 4.562 4.827 1.00 88.38 94 GLY A N 1
ATOM 723 C CA . GLY A 1 94 ? 11.149 3.366 3.992 1.00 88.38 94 GLY A CA 1
ATOM 724 C C . GLY A 1 94 ? 9.927 2.448 4.058 1.00 88.38 94 GLY A C 1
ATOM 725 O O . GLY A 1 94 ? 9.512 1.924 3.038 1.00 88.38 94 GLY A O 1
ATOM 726 N N . CYS A 1 95 ? 9.291 2.301 5.219 1.00 90.31 95 CYS A N 1
ATOM 727 C CA . CYS A 1 95 ? 8.089 1.481 5.379 1.00 90.31 95 CYS A CA 1
ATOM 728 C C . CYS A 1 95 ? 6.869 2.132 4.720 1.00 90.31 95 CYS A C 1
ATOM 730 O O . CYS A 1 95 ? 6.026 1.439 4.154 1.00 90.31 95 CYS A O 1
ATOM 732 N N . ASN A 1 96 ? 6.776 3.466 4.754 1.00 90.31 96 ASN A N 1
ATOM 733 C CA . ASN A 1 96 ? 5.664 4.200 4.149 1.00 90.31 96 ASN A CA 1
ATOM 734 C C . ASN A 1 96 ? 5.605 4.042 2.625 1.00 90.31 96 ASN A C 1
ATOM 736 O O . ASN A 1 96 ? 4.510 4.107 2.063 1.00 90.31 96 ASN A O 1
ATOM 740 N N . ILE A 1 97 ? 6.722 3.745 1.943 1.00 90.62 97 ILE A N 1
ATOM 741 C CA . ILE A 1 97 ? 6.635 3.377 0.523 1.00 90.62 97 ILE A CA 1
ATOM 742 C C . ILE A 1 97 ? 5.757 2.131 0.339 1.00 90.62 97 ILE A C 1
ATOM 744 O O . ILE A 1 97 ? 5.006 2.060 -0.621 1.00 90.62 97 ILE A O 1
ATOM 748 N N . PHE A 1 98 ? 5.762 1.197 1.290 1.00 90.44 98 PHE A N 1
ATOM 749 C CA . PHE A 1 98 ? 5.005 -0.049 1.205 1.00 90.44 98 PHE A CA 1
ATOM 750 C C . PHE A 1 98 ? 3.623 0.032 1.855 1.00 90.44 98 PHE A C 1
ATOM 752 O O . PHE A 1 98 ? 2.746 -0.731 1.471 1.00 90.44 98 PHE A O 1
ATOM 75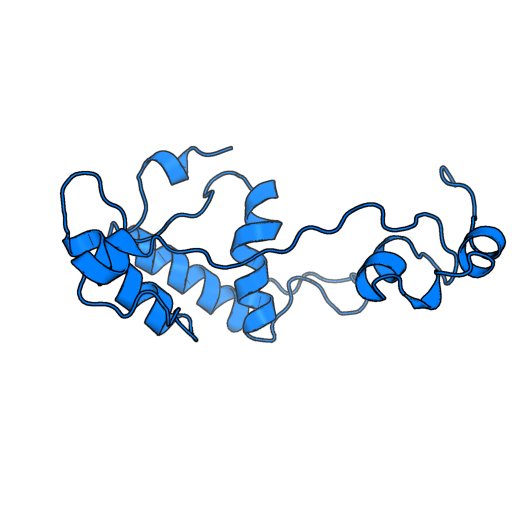9 N N . THR A 1 99 ? 3.391 0.919 2.823 1.00 89.75 99 THR A N 1
ATOM 760 C CA . THR A 1 99 ? 2.106 0.983 3.549 1.00 89.75 99 THR A CA 1
ATOM 761 C C . THR A 1 99 ? 1.225 2.156 3.129 1.00 89.75 99 THR A C 1
ATOM 763 O O . THR A 1 99 ? 0.005 2.029 3.139 1.00 89.75 99 THR A O 1
ATOM 766 N N . PHE A 1 100 ? 1.815 3.284 2.724 1.00 92.12 100 PHE A N 1
ATOM 767 C CA . PHE A 1 100 ? 1.088 4.503 2.370 1.00 92.12 100 PHE A CA 1
ATOM 768 C C . PHE A 1 100 ? 0.899 4.665 0.857 1.00 92.12 100 PHE A C 1
ATOM 770 O O . PHE A 1 100 ? -0.217 4.925 0.407 1.00 92.12 100 PHE A O 1
ATOM 777 N N . THR A 1 101 ? 1.946 4.476 0.044 1.00 92.19 101 THR A N 1
ATOM 778 C CA . THR A 1 101 ? 1.819 4.691 -1.414 1.00 92.19 101 THR A CA 1
ATOM 779 C C . THR A 1 101 ? 0.820 3.775 -2.127 1.00 92.19 101 THR A C 1
ATOM 781 O O . THR A 1 101 ? 0.169 4.270 -3.052 1.00 92.19 101 THR A O 1
ATOM 784 N N . PRO A 1 102 ? 0.562 2.521 -1.686 1.00 91.88 102 PRO A N 1
ATOM 785 C CA . PRO A 1 102 ? -0.486 1.710 -2.299 1.00 91.88 102 PRO A CA 1
ATOM 786 C C . PRO A 1 102 ? -1.874 2.346 -2.227 1.00 91.88 102 PRO A C 1
ATOM 788 O O . PRO A 1 102 ? -2.684 2.116 -3.119 1.00 91.88 102 PRO A O 1
ATOM 791 N N . LEU A 1 103 ? -2.154 3.182 -1.217 1.00 92.31 103 LEU A N 1
ATOM 792 C CA . LEU A 1 103 ? -3.415 3.923 -1.140 1.00 92.31 103 LEU A CA 1
ATOM 793 C C . LEU A 1 103 ? -3.530 4.908 -2.311 1.00 92.31 103 LEU A C 1
ATOM 795 O O . LEU A 1 103 ? -4.572 4.979 -2.967 1.00 92.31 103 LEU A O 1
ATOM 799 N N . ILE A 1 104 ? -2.446 5.628 -2.607 1.00 94.25 104 ILE A N 1
ATOM 800 C CA . ILE A 1 104 ? -2.379 6.606 -3.700 1.00 94.25 104 ILE A CA 1
ATOM 801 C C . ILE A 1 104 ? -2.612 5.903 -5.042 1.00 94.25 104 ILE A C 1
ATOM 803 O O . ILE A 1 104 ? -3.485 6.324 -5.805 1.00 94.25 104 ILE A O 1
ATOM 807 N N . TRP A 1 105 ? -1.894 4.803 -5.292 1.00 93.00 105 TRP A N 1
ATOM 808 C CA . TRP A 1 105 ? -2.028 4.013 -6.520 1.00 93.00 105 TRP A CA 1
ATOM 809 C C . TRP A 1 105 ? -3.417 3.389 -6.665 1.00 93.00 105 TRP A C 1
ATOM 811 O O . TRP A 1 105 ? -4.003 3.442 -7.745 1.00 93.00 105 TRP A O 1
ATOM 821 N N . ALA A 1 106 ? -3.996 2.870 -5.577 1.00 89.62 106 ALA A N 1
ATOM 822 C CA . ALA A 1 106 ? -5.360 2.337 -5.575 1.00 89.62 106 ALA A CA 1
ATOM 823 C C . ALA A 1 106 ? -6.416 3.403 -5.921 1.00 89.62 106 ALA A C 1
ATOM 825 O O . ALA A 1 106 ? -7.487 3.068 -6.421 1.00 89.62 106 ALA A O 1
ATOM 826 N N . SER A 1 107 ? -6.103 4.684 -5.704 1.00 90.56 107 SER A N 1
ATOM 827 C CA . SER A 1 107 ? -6.956 5.823 -6.074 1.00 90.56 107 SER A CA 1
ATOM 828 C C . SER A 1 107 ? -6.657 6.388 -7.468 1.00 90.56 107 SER A C 1
ATOM 830 O O . SER A 1 107 ? -7.185 7.441 -7.833 1.00 90.56 107 SER A O 1
ATOM 832 N N . GLY A 1 108 ? -5.798 5.719 -8.242 1.00 92.38 108 GLY A N 1
ATOM 833 C CA . GLY A 1 108 ? -5.385 6.137 -9.583 1.00 92.38 108 GLY A CA 1
ATOM 834 C C . GLY A 1 108 ? -4.387 7.298 -9.609 1.00 92.38 108 GLY A C 1
ATOM 835 O O . GLY A 1 108 ? -4.196 7.902 -10.661 1.00 92.38 108 GLY A O 1
ATOM 836 N N . GLY A 1 109 ? -3.786 7.647 -8.468 1.00 93.75 109 GLY A N 1
ATOM 837 C CA . GLY A 1 109 ? -2.689 8.612 -8.395 1.00 93.75 109 GLY A CA 1
ATOM 838 C C . GLY A 1 109 ? -1.326 7.932 -8.513 1.00 93.75 109 GLY A C 1
ATOM 839 O O . GLY A 1 109 ? -1.234 6.711 -8.480 1.00 93.75 109 GLY A O 1
ATOM 840 N N . ASP A 1 110 ? -0.264 8.729 -8.582 1.00 94.44 110 ASP A N 1
ATOM 841 C CA . ASP A 1 110 ? 1.124 8.261 -8.508 1.00 94.44 110 ASP A CA 1
ATOM 842 C C . ASP A 1 110 ? 1.991 9.308 -7.784 1.00 94.44 110 ASP A C 1
ATOM 844 O O . ASP A 1 110 ? 1.554 10.445 -7.568 1.00 94.44 110 ASP A O 1
ATOM 848 N N . ILE A 1 111 ? 3.206 8.929 -7.388 1.00 94.00 111 ILE A N 1
ATOM 849 C CA . ILE A 1 111 ? 4.191 9.795 -6.718 1.00 94.00 111 ILE A CA 1
ATOM 850 C C . ILE A 1 111 ? 5.269 10.332 -7.670 1.00 94.00 111 ILE A C 1
ATOM 852 O O . ILE A 1 111 ? 5.981 11.276 -7.313 1.00 94.00 111 ILE A O 1
ATOM 856 N N . LEU A 1 112 ? 5.366 9.768 -8.877 1.00 94.25 112 LEU A N 1
ATOM 857 C CA . LEU A 1 112 ? 6.242 10.219 -9.955 1.00 94.25 112 LEU A CA 1
ATOM 858 C C . LEU A 1 112 ? 5.474 10.319 -11.283 1.00 94.25 112 LEU A C 1
ATOM 860 O O . LEU A 1 112 ? 4.451 9.667 -11.477 1.00 94.25 112 LEU A O 1
ATOM 864 N N . SER A 1 113 ? 5.990 11.114 -12.223 1.00 93.00 113 SER A N 1
ATOM 865 C CA . SER A 1 113 ? 5.578 11.055 -13.629 1.00 93.00 113 SER A CA 1
ATOM 866 C C . SER A 1 113 ? 5.936 9.704 -14.255 1.00 93.00 113 SER A C 1
ATOM 868 O O . SER A 1 113 ? 6.829 9.006 -13.778 1.00 93.00 113 SER A O 1
ATOM 870 N N . GLU A 1 114 ? 5.283 9.353 -15.366 1.00 88.44 114 GLU A N 1
ATOM 871 C CA . GLU A 1 114 ? 5.486 8.070 -16.062 1.00 88.44 114 GLU A CA 1
ATOM 872 C C . GLU A 1 114 ? 6.955 7.807 -16.448 1.00 88.44 114 GLU A C 1
ATOM 874 O O . GLU A 1 114 ? 7.431 6.674 -16.390 1.00 88.44 114 GLU A O 1
ATOM 879 N N . ASP A 1 115 ? 7.691 8.862 -16.801 1.00 88.88 115 ASP A N 1
ATOM 880 C CA . ASP A 1 115 ? 9.120 8.815 -17.137 1.00 88.88 115 ASP A CA 1
ATOM 881 C C . ASP A 1 115 ? 10.049 8.908 -15.910 1.00 88.88 115 ASP A C 1
ATOM 883 O O . ASP A 1 115 ? 11.272 8.936 -16.056 1.00 88.88 115 ASP A O 1
ATOM 887 N N . GLY A 1 116 ? 9.483 8.997 -14.705 1.00 89.81 116 GLY A N 1
ATOM 888 C CA . GLY A 1 116 ? 10.202 9.153 -13.445 1.00 89.81 116 GLY A CA 1
ATOM 889 C C . GLY A 1 116 ? 10.926 10.493 -13.271 1.00 89.81 116 GLY A C 1
ATOM 890 O O . GLY A 1 116 ? 11.691 10.639 -12.319 1.00 89.81 116 GLY A O 1
ATOM 891 N N . SER A 1 117 ? 10.736 11.470 -14.167 1.00 94.00 117 SER A N 1
ATOM 892 C CA . SER A 1 117 ? 11.517 12.716 -14.170 1.00 94.00 117 SER A CA 1
ATOM 893 C C . SER A 1 117 ? 11.006 13.786 -13.204 1.00 94.00 117 SER A C 1
ATOM 895 O O . SER A 1 117 ? 11.738 14.726 -12.879 1.00 94.00 117 SER A O 1
ATOM 897 N N . LYS A 1 118 ? 9.755 13.675 -12.744 1.00 94.62 118 LYS A N 1
ATOM 898 C CA . LYS A 1 118 ? 9.102 14.660 -11.874 1.00 94.62 118 LYS A CA 1
ATOM 899 C C . LYS A 1 118 ? 8.343 13.978 -10.750 1.00 94.62 118 LYS A C 1
ATOM 901 O O . LYS A 1 118 ? 7.728 12.940 -10.952 1.00 94.62 118 LYS A O 1
ATOM 906 N N . ALA A 1 119 ? 8.337 14.614 -9.585 1.00 94.69 119 ALA A N 1
ATOM 907 C CA . ALA A 1 119 ? 7.505 14.206 -8.463 1.00 94.69 119 ALA A CA 1
ATOM 908 C C . ALA A 1 119 ? 6.077 14.759 -8.612 1.00 94.69 119 ALA A C 1
ATOM 910 O O . ALA A 1 119 ? 5.903 15.916 -8.995 1.00 94.69 119 ALA A O 1
ATOM 911 N N . THR A 1 120 ? 5.064 13.956 -8.283 1.00 93.06 120 THR A N 1
ATOM 912 C CA . THR A 1 120 ? 3.627 14.297 -8.403 1.00 93.06 120 THR A CA 1
ATOM 913 C C . THR A 1 120 ? 2.946 14.359 -7.033 1.00 93.06 120 THR A C 1
ATOM 915 O O . THR A 1 120 ? 1.860 13.822 -6.809 1.00 93.06 120 THR A O 1
ATOM 918 N N . LEU A 1 121 ? 3.622 15.003 -6.078 1.00 91.56 121 LEU A N 1
ATOM 919 C CA . LEU A 1 121 ? 3.301 14.900 -4.652 1.00 91.56 121 LEU A CA 1
ATOM 920 C C . LEU A 1 121 ? 2.168 15.821 -4.161 1.00 91.56 121 LEU A C 1
ATOM 922 O O . LEU A 1 121 ? 1.891 15.869 -2.965 1.00 91.56 121 LEU A O 1
ATOM 926 N N . ASP A 1 122 ? 1.517 16.574 -5.043 1.00 92.75 122 ASP A N 1
ATOM 927 C CA . ASP A 1 122 ? 0.464 17.537 -4.699 1.00 92.75 122 ASP A CA 1
ATOM 928 C C . ASP A 1 122 ? -0.922 17.167 -5.252 1.00 92.75 122 ASP A C 1
ATOM 930 O O . ASP A 1 122 ? -1.866 17.960 -5.130 1.00 92.75 122 ASP A O 1
ATOM 934 N N . SER A 1 123 ? -1.058 15.955 -5.799 1.00 93.88 123 SER A N 1
ATOM 935 C CA . SER A 1 123 ? -2.293 15.441 -6.392 1.00 93.88 123 SER A CA 1
ATOM 936 C C . SER A 1 123 ? -3.450 15.323 -5.380 1.00 93.88 123 SER A C 1
ATOM 938 O O . SER A 1 123 ? -3.220 15.107 -4.183 1.00 93.88 123 SER A O 1
ATOM 940 N N . PRO A 1 124 ? -4.719 15.418 -5.833 1.00 94.94 124 PRO A N 1
ATOM 941 C CA . PRO A 1 124 ? -5.885 15.187 -4.977 1.00 94.94 124 PRO A CA 1
ATOM 942 C C . PRO A 1 124 ? -5.871 13.818 -4.284 1.00 94.94 124 PRO A C 1
ATOM 944 O O . PRO A 1 124 ? -6.262 13.714 -3.125 1.00 94.94 124 PRO A O 1
ATOM 947 N N . GLN A 1 125 ? -5.380 12.783 -4.969 1.00 94.12 125 GLN A N 1
ATOM 948 C CA . GLN A 1 125 ? -5.270 11.420 -4.451 1.00 94.12 125 GLN A CA 1
ATOM 949 C C . GLN A 1 125 ? -4.282 11.350 -3.288 1.00 94.12 125 GLN A C 1
ATOM 951 O O . GLN A 1 125 ? -4.604 10.794 -2.240 1.00 94.12 125 GLN A O 1
ATOM 956 N N . LEU A 1 126 ? -3.099 11.955 -3.438 1.00 94.38 126 LEU A N 1
ATOM 957 C CA . LEU A 1 126 ? -2.114 11.981 -2.361 1.00 94.38 126 LEU A CA 1
ATOM 958 C C . LEU A 1 126 ? -2.636 12.774 -1.160 1.00 94.38 126 LEU A C 1
ATOM 960 O O . LEU A 1 126 ? -2.546 12.298 -0.029 1.00 94.38 126 LEU A O 1
ATOM 964 N N . ARG A 1 127 ? -3.237 13.948 -1.396 1.00 94.94 127 ARG A N 1
ATOM 965 C CA . ARG A 1 127 ? -3.863 14.750 -0.330 1.00 94.94 127 ARG A CA 1
ATOM 966 C C . ARG A 1 127 ? -4.925 13.952 0.423 1.00 94.94 127 ARG A C 1
ATOM 968 O O . ARG A 1 127 ? -4.886 13.921 1.646 1.00 94.94 127 ARG A O 1
ATOM 975 N N . GLY A 1 128 ? -5.794 13.241 -0.295 1.00 94.38 128 GLY A N 1
ATOM 976 C CA . GLY A 1 128 ? -6.811 12.383 0.308 1.00 94.38 128 GLY A CA 1
ATOM 977 C C . GLY A 1 128 ? -6.223 11.251 1.158 1.00 94.38 128 GLY A C 1
ATOM 978 O O . GLY A 1 128 ? -6.707 11.003 2.260 1.00 94.38 128 GLY A O 1
ATOM 979 N N . ALA A 1 129 ? -5.140 10.611 0.705 1.00 94.38 129 ALA A N 1
ATOM 980 C CA . ALA A 1 129 ? -4.455 9.584 1.492 1.00 94.38 129 ALA A CA 1
ATOM 981 C C . ALA A 1 129 ? -3.834 10.170 2.777 1.00 94.38 129 ALA A C 1
ATOM 983 O O . ALA A 1 129 ? -3.941 9.572 3.849 1.00 94.38 129 ALA A O 1
ATOM 984 N N . ILE A 1 130 ? -3.224 11.362 2.697 1.00 94.19 130 ILE A N 1
ATOM 985 C CA . ILE A 1 130 ? -2.726 12.080 3.882 1.00 94.19 130 ILE A CA 1
ATOM 986 C C . ILE A 1 130 ? -3.880 12.413 4.833 1.00 94.19 130 ILE A C 1
ATOM 988 O O . ILE A 1 130 ? -3.750 12.219 6.043 1.00 94.19 130 ILE A O 1
ATOM 992 N N . ASP A 1 131 ? -5.003 12.905 4.313 1.00 95.62 131 ASP A N 1
ATOM 993 C CA . ASP A 1 131 ? -6.163 13.284 5.118 1.00 95.62 131 ASP A CA 1
ATOM 994 C C . ASP A 1 131 ? -6.769 12.082 5.853 1.00 95.62 131 ASP A C 1
ATOM 996 O O . ASP A 1 131 ? -7.109 12.210 7.032 1.00 95.62 131 ASP A O 1
ATOM 1000 N N . LEU A 1 132 ? -6.801 10.902 5.222 1.00 95.25 132 LEU A N 1
ATOM 1001 C CA . LEU A 1 132 ? -7.175 9.647 5.880 1.00 95.25 132 LEU A CA 1
ATOM 1002 C C . LEU A 1 132 ? -6.281 9.379 7.100 1.00 95.25 132 LEU A C 1
ATOM 1004 O O . LEU A 1 132 ? -6.783 9.208 8.210 1.00 95.25 132 LEU A O 1
ATOM 1008 N N . TYR A 1 133 ? -4.954 9.400 6.934 1.00 94.62 133 TYR A N 1
ATOM 1009 C CA . TYR A 1 133 ? -4.020 9.132 8.038 1.00 94.62 133 TYR A CA 1
ATOM 1010 C C . TYR A 1 133 ? -4.102 10.195 9.140 1.00 94.62 133 TYR A C 1
ATOM 1012 O O . TYR A 1 133 ? -4.088 9.869 10.330 1.00 94.62 133 TYR A O 1
ATOM 1020 N N . ARG A 1 134 ? -4.257 11.470 8.767 1.00 94.81 134 ARG A N 1
ATOM 1021 C CA . ARG A 1 134 ? -4.471 12.568 9.721 1.00 94.81 134 ARG A CA 1
ATOM 1022 C C . ARG A 1 134 ? -5.754 12.374 10.522 1.00 94.81 134 ARG A C 1
ATOM 1024 O O . ARG A 1 134 ? -5.748 12.612 11.731 1.00 94.81 134 ARG A O 1
ATOM 1031 N N . SER A 1 135 ? -6.835 11.951 9.872 1.00 97.12 135 SER A N 1
ATOM 1032 C CA . SER A 1 135 ? -8.111 11.677 10.532 1.00 97.12 135 SER A CA 1
ATOM 1033 C C . SER A 1 135 ? -7.985 10.517 11.524 1.00 97.12 135 SER A C 1
ATOM 1035 O O . SER A 1 135 ? -8.354 10.672 12.689 1.00 97.12 135 SER A O 1
ATOM 1037 N N . MET A 1 136 ? -7.337 9.419 11.120 1.00 96.31 136 MET A N 1
ATOM 1038 C CA . MET A 1 136 ? -7.068 8.256 11.979 1.00 96.31 136 MET A CA 1
ATOM 1039 C C . MET A 1 136 ? -6.280 8.627 13.242 1.00 96.31 136 MET A C 1
ATOM 1041 O O . MET A 1 136 ? -6.640 8.215 14.347 1.00 96.31 136 MET A O 1
ATOM 1045 N N . ILE A 1 137 ? -5.234 9.451 13.097 1.00 95.38 137 ILE A N 1
ATOM 1046 C CA . ILE A 1 137 ? -4.462 9.973 14.234 1.00 95.38 137 ILE A CA 1
ATOM 1047 C C . ILE A 1 137 ? -5.347 10.846 15.128 1.00 95.38 137 ILE A C 1
ATOM 1049 O O . ILE A 1 137 ? -5.389 10.641 16.339 1.00 95.38 137 ILE A O 1
ATOM 1053 N N . LYS A 1 138 ? -6.079 11.809 14.550 1.00 96.38 138 LYS A N 1
ATOM 1054 C CA . LYS A 1 138 ? -6.926 12.745 15.307 1.00 96.38 138 LYS A CA 1
ATOM 1055 C C . LYS A 1 138 ? -8.016 12.027 16.109 1.00 96.38 138 LYS A C 1
ATOM 1057 O O . LYS A 1 138 ? -8.362 12.473 17.199 1.00 96.38 138 LYS A O 1
ATOM 1062 N N . LYS A 1 139 ? -8.546 10.927 15.574 1.00 96.81 139 LYS A N 1
ATOM 1063 C CA . LYS A 1 139 ? -9.544 10.068 16.225 1.00 96.81 139 LYS A CA 1
ATOM 1064 C C . LYS A 1 139 ? -8.935 9.075 17.227 1.00 96.81 139 LYS A C 1
ATOM 1066 O O . LYS A 1 139 ? -9.674 8.338 17.871 1.00 96.81 139 LYS A O 1
ATOM 1071 N N . GLY A 1 140 ? -7.608 9.046 17.382 1.00 96.12 140 GLY A N 1
ATOM 1072 C CA . GLY A 1 140 ? -6.915 8.170 18.330 1.00 96.12 140 GLY A CA 1
ATOM 1073 C C . GLY A 1 140 ? -6.930 6.687 17.946 1.00 96.12 140 GLY A C 1
ATOM 1074 O O . GLY A 1 140 ? -6.734 5.835 18.819 1.00 96.12 140 GLY A O 1
ATOM 1075 N N . LEU A 1 141 ? -7.162 6.384 16.662 1.00 97.69 141 LEU A N 1
ATOM 1076 C CA . LEU A 1 141 ? -7.301 5.021 16.129 1.00 97.69 141 LEU A CA 1
ATOM 1077 C C . LEU A 1 141 ? -5.957 4.310 15.951 1.00 97.69 141 LEU A C 1
ATOM 1079 O O . LEU A 1 141 ? -5.933 3.094 15.782 1.00 97.69 141 LEU A O 1
ATOM 1083 N N . VAL A 1 142 ? -4.859 5.065 15.994 1.00 96.31 142 VAL A N 1
ATOM 1084 C CA . VAL A 1 142 ? -3.482 4.602 15.788 1.00 96.31 142 VAL A CA 1
ATOM 1085 C C . VAL A 1 142 ? -2.738 4.626 17.130 1.00 96.31 142 VAL A C 1
ATOM 1087 O O . VAL A 1 142 ? -2.925 5.571 17.902 1.00 96.31 142 VAL A O 1
ATOM 1090 N N . PRO A 1 143 ? -1.915 3.612 17.457 1.00 94.00 143 PRO A N 1
ATOM 1091 C CA . PRO A 1 143 ? -1.113 3.618 18.681 1.00 94.00 143 PRO A CA 1
ATOM 1092 C C . PRO A 1 143 ? -0.071 4.745 18.677 1.00 94.00 143 PRO A C 1
ATOM 1094 O O . PRO A 1 143 ? 0.522 5.041 17.642 1.00 94.00 143 PRO A O 1
ATOM 1097 N N . GLU A 1 144 ? 0.219 5.325 19.846 1.00 90.88 144 GLU A N 1
ATOM 1098 C CA . GLU A 1 144 ? 1.223 6.396 19.990 1.00 90.88 144 GLU A CA 1
ATOM 1099 C C . GLU A 1 144 ? 2.613 5.971 19.502 1.00 90.88 144 GLU A C 1
ATOM 1101 O O . GLU A 1 144 ? 3.317 6.764 18.880 1.00 90.88 144 GLU A O 1
ATOM 1106 N N . GLY A 1 145 ? 2.971 4.695 19.693 1.00 90.25 145 GLY A N 1
ATOM 1107 C CA . GLY A 1 145 ? 4.249 4.136 19.243 1.00 90.25 145 GLY A CA 1
ATOM 1108 C C . GLY A 1 145 ? 4.490 4.235 17.732 1.00 90.25 145 GLY A C 1
ATOM 1109 O O . GLY A 1 145 ? 5.641 4.240 17.307 1.00 90.25 145 GLY A O 1
ATOM 1110 N N . ALA A 1 146 ? 3.441 4.401 16.916 1.00 89.75 146 ALA A N 1
ATOM 1111 C CA . ALA A 1 146 ? 3.591 4.636 15.479 1.00 89.75 146 ALA A CA 1
ATOM 1112 C C . ALA A 1 146 ? 4.377 5.924 15.165 1.00 89.75 146 ALA A C 1
ATOM 1114 O O . ALA A 1 146 ? 5.012 6.019 14.116 1.00 89.75 146 ALA A O 1
ATOM 1115 N N . GLN A 1 147 ? 4.364 6.913 16.069 1.00 84.69 147 GLN A N 1
ATOM 1116 C CA . GLN A 1 147 ? 5.085 8.180 15.895 1.00 84.69 147 GLN A CA 1
ATOM 1117 C C . GLN A 1 147 ? 6.606 8.022 15.960 1.00 84.69 147 GLN A C 1
ATOM 1119 O O . GLN A 1 147 ? 7.330 8.882 15.469 1.00 84.69 147 GLN A O 1
ATOM 1124 N N . THR A 1 148 ? 7.091 6.946 16.576 1.00 88.56 148 THR A N 1
ATOM 1125 C CA . THR A 1 148 ? 8.522 6.695 16.798 1.00 88.56 148 THR A CA 1
ATOM 1126 C C . THR A 1 148 ? 9.019 5.442 16.088 1.00 88.56 148 THR A C 1
ATOM 1128 O O . THR A 1 148 ? 10.165 5.056 16.282 1.00 88.56 148 THR A O 1
ATOM 1131 N N . ASP A 1 149 ? 8.167 4.795 15.298 1.00 84.75 149 ASP A N 1
ATOM 1132 C CA . ASP A 1 149 ? 8.503 3.593 14.539 1.00 84.75 149 ASP A CA 1
ATOM 1133 C C . ASP A 1 149 ? 9.473 3.941 13.399 1.00 84.75 149 ASP A C 1
ATOM 1135 O O . ASP A 1 149 ? 9.164 4.830 12.604 1.00 84.75 149 ASP A O 1
ATOM 1139 N N . THR A 1 150 ? 10.647 3.307 13.342 1.00 73.56 150 THR A N 1
ATOM 1140 C CA . THR A 1 150 ? 11.761 3.655 12.429 1.00 73.56 150 THR A CA 1
ATOM 1141 C C . THR A 1 150 ? 12.115 2.542 11.472 1.00 73.56 150 THR A C 1
ATOM 1143 O O . THR A 1 150 ? 12.197 1.389 11.948 1.00 73.56 150 THR A O 1
#

Nearest PDB structures (foldseek):
  6lcf-assembly2_B  TM=9.152E-01  e=9.190E-09  Bifidobacterium longum
  5ci5-assembly2_B  TM=8.447E-01  e=2.138E-06  Pseudothermotoga lettingae TMO
  4qsd-assembly1_A  TM=8.361E-01  e=1.891E-05  Agrobacterium fabrum str. C58
  5f7v-assembly1_A  TM=7.479E-01  e=3.464E-05  Listeria monocytogenes EGD-e
  4r9g-assembly1_A  TM=7.154E-01  e=1.028E-03  Caldanaerobius polysaccharolyticus